Protein AF-X1CWQ8-F1 (afdb_monomer)

Organism: NCBI:txid412755

InterPro domains:
  IPR011050 Pectin lyase fold/virulence factor [SSF51126] (2-75)

Solvent-accessible surface area (backbone atoms only — not comparable to full-atom values): 6827 Å² total; per-residue (Å²): 110,52,81,42,64,69,29,72,62,52,44,77,43,62,47,71,52,48,65,46,77,53,50,46,28,29,41,33,71,31,74,36,53,57,46,69,76,38,91,29,55,74,57,44,46,36,42,28,17,47,69,84,62,82,69,54,54,91,87,70,82,53,43,25,76,47,61,41,71,73,48,92,90,44,48,22,66,37,23,28,73,53,76,66,84,74,86,74,78,64,71,80,55,53,57,59,52,51,52,53,53,51,53,52,51,52,53,50,53,54,54,53,58,52,65,76,76,108

Mean predicted aligned error: 6.49 Å

Structure (mmCIF, N/CA/C/O backbone):
data_AF-X1CWQ8-F1
#
_entry.id   AF-X1CWQ8-F1
#
loop_
_atom_site.group_PDB
_atom_site.id
_atom_site.type_symbol
_atom_site.label_atom_id
_atom_site.label_alt_id
_atom_site.label_comp_id
_atom_site.label_asym_id
_atom_site.label_entity_id
_atom_site.label_seq_id
_atom_site.pdbx_PDB_ins_code
_atom_site.Cartn_x
_atom_site.Cartn_y
_atom_site.Cartn_z
_atom_site.occupancy
_atom_site.B_iso_or_equiv
_atom_site.auth_seq_id
_atom_site.auth_comp_id
_atom_site.auth_asym_id
_atom_site.auth_atom_id
_atom_site.pdbx_PDB_model_num
ATOM 1 N N . ARG A 1 1 ? -1.536 0.082 8.159 1.00 88.50 1 ARG A N 1
ATOM 2 C CA . ARG A 1 1 ? -2.372 -0.494 7.088 1.00 88.50 1 ARG A CA 1
ATOM 3 C C . ARG A 1 1 ? -3.464 0.498 6.771 1.00 88.50 1 ARG A C 1
ATOM 5 O O . ARG A 1 1 ? -4.252 0.804 7.659 1.00 88.50 1 ARG A O 1
ATOM 12 N N . ASN A 1 2 ? -3.474 1.025 5.558 1.00 94.25 2 ASN A N 1
ATOM 13 C CA . ASN A 1 2 ? -4.434 2.028 5.111 1.00 94.25 2 ASN A CA 1
ATOM 14 C C . ASN A 1 2 ? -5.024 1.612 3.763 1.00 94.25 2 ASN A C 1
ATOM 16 O O . ASN A 1 2 ? -4.368 0.904 3.000 1.00 94.25 2 ASN A O 1
ATOM 20 N N . THR A 1 3 ? -6.238 2.073 3.462 1.00 96.62 3 THR A N 1
ATOM 21 C CA . THR A 1 3 ? -6.806 2.005 2.110 1.00 96.62 3 THR A CA 1
ATOM 22 C C . THR A 1 3 ? -6.747 3.393 1.497 1.00 96.62 3 THR A C 1
ATOM 24 O O . THR A 1 3 ? -7.356 4.324 2.017 1.00 96.62 3 THR A O 1
ATOM 27 N N . ILE A 1 4 ? -5.994 3.521 0.409 1.00 97.44 4 ILE A N 1
ATOM 28 C CA . ILE A 1 4 ? -5.683 4.779 -0.264 1.00 97.44 4 ILE A CA 1
ATOM 29 C C . ILE A 1 4 ? -6.282 4.687 -1.664 1.00 97.44 4 ILE A C 1
ATOM 31 O O . ILE A 1 4 ? -5.770 3.961 -2.520 1.00 97.44 4 ILE A O 1
ATOM 35 N N . ILE A 1 5 ? -7.416 5.366 -1.858 1.00 97.88 5 ILE A N 1
ATOM 36 C CA . ILE A 1 5 ? -8.277 5.179 -3.027 1.00 97.88 5 ILE A CA 1
ATOM 37 C C . ILE A 1 5 ? -8.635 6.490 -3.733 1.00 97.88 5 ILE A C 1
ATOM 39 O O . ILE A 1 5 ? -8.999 7.460 -3.071 1.00 97.88 5 ILE A O 1
ATOM 43 N N . ASN A 1 6 ? -8.602 6.484 -5.071 1.00 98.06 6 ASN A N 1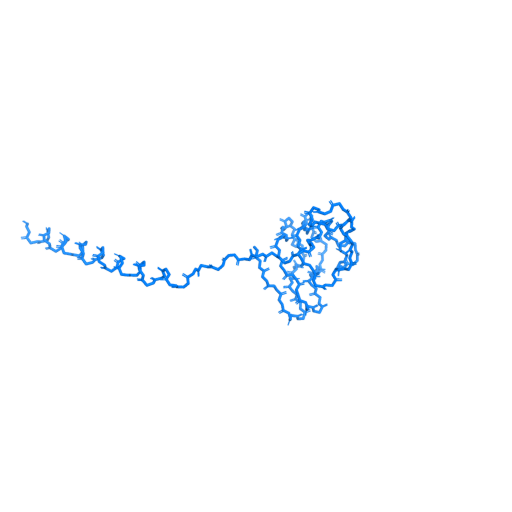
ATOM 44 C CA . ASN A 1 6 ? -9.063 7.573 -5.947 1.00 98.06 6 ASN A CA 1
ATOM 45 C C . ASN A 1 6 ? -8.370 8.932 -5.720 1.00 98.06 6 ASN A C 1
ATOM 47 O O . ASN A 1 6 ? -9.012 9.980 -5.814 1.00 98.06 6 ASN A O 1
ATOM 51 N N . ASN A 1 7 ? -7.066 8.933 -5.438 1.00 97.50 7 ASN A N 1
ATOM 52 C CA . ASN A 1 7 ? -6.289 10.165 -5.281 1.00 97.50 7 ASN A CA 1
ATOM 53 C C . ASN A 1 7 ? -5.481 10.489 -6.540 1.00 97.50 7 ASN A C 1
ATOM 55 O O . ASN A 1 7 ? -5.086 9.598 -7.290 1.00 97.50 7 ASN A O 1
ATOM 59 N N . GLN A 1 8 ? -5.162 11.769 -6.748 1.00 96.19 8 GLN A N 1
ATOM 60 C CA . GLN A 1 8 ? -4.158 12.155 -7.746 1.00 96.19 8 GLN A CA 1
ATOM 61 C C . GLN A 1 8 ? -2.766 11.614 -7.362 1.00 96.19 8 GLN A C 1
ATOM 63 O O . GLN A 1 8 ? -2.029 11.117 -8.216 1.00 96.19 8 GLN A O 1
ATOM 68 N N . PHE A 1 9 ? -2.447 11.661 -6.068 1.00 94.88 9 PHE A N 1
ATOM 69 C CA . PHE A 1 9 ? -1.225 11.136 -5.468 1.00 94.88 9 PHE A CA 1
ATOM 70 C C . PHE A 1 9 ? -1.609 10.332 -4.219 1.00 94.88 9 PHE A C 1
ATOM 72 O O . PHE A 1 9 ? -2.297 10.862 -3.348 1.00 94.88 9 PHE A O 1
ATOM 79 N N . GLY A 1 10 ? -1.245 9.048 -4.155 1.00 96.06 10 GLY A N 1
ATOM 80 C CA . GLY A 1 10 ? -1.592 8.177 -3.027 1.00 96.06 10 GLY A CA 1
ATOM 81 C C . GLY A 1 10 ? -0.730 8.445 -1.792 1.00 96.06 10 GLY A C 1
ATOM 82 O O . GLY A 1 10 ? -1.247 8.815 -0.739 1.00 96.06 10 GLY A O 1
ATOM 83 N N . ILE A 1 11 ? 0.586 8.272 -1.924 1.00 95.19 11 ILE A N 1
ATOM 84 C CA . ILE A 1 11 ? 1.583 8.635 -0.907 1.00 95.19 11 ILE A CA 1
ATOM 85 C C . ILE A 1 11 ? 2.652 9.506 -1.557 1.00 95.19 11 ILE A C 1
ATOM 87 O O . ILE A 1 11 ? 3.130 9.205 -2.647 1.00 95.19 11 ILE A O 1
ATOM 91 N N . GLU A 1 12 ? 3.070 10.559 -0.864 1.00 93.44 12 GLU A N 1
ATOM 92 C CA . GLU A 1 12 ? 4.175 11.405 -1.299 1.00 93.44 12 GLU A CA 1
ATOM 93 C C . GLU A 1 12 ? 5.309 11.376 -0.276 1.00 93.44 12 GLU A C 1
ATOM 95 O O . GLU A 1 12 ? 5.124 11.740 0.887 1.00 93.44 12 GLU A O 1
ATOM 100 N N . LEU A 1 13 ? 6.501 10.984 -0.724 1.00 92.38 13 LEU A N 1
ATOM 101 C CA . LEU A 1 13 ? 7.746 11.159 0.014 1.00 92.38 13 LEU A CA 1
ATOM 102 C C . LEU A 1 13 ? 8.436 12.429 -0.484 1.00 92.38 13 LEU A C 1
ATOM 104 O O . LEU A 1 13 ? 8.870 12.528 -1.634 1.00 92.38 13 LEU A O 1
ATOM 108 N N . TRP A 1 14 ? 8.501 13.426 0.394 1.00 90.25 14 TRP A N 1
ATOM 109 C CA . TRP A 1 14 ? 9.019 14.752 0.077 1.00 90.25 14 TRP A CA 1
ATOM 110 C C . TRP A 1 14 ? 10.528 14.840 0.315 1.00 90.25 14 TRP A C 1
ATOM 112 O O . TRP A 1 14 ? 11.022 14.432 1.368 1.00 90.25 14 TRP A O 1
ATOM 122 N N . PHE A 1 15 ? 11.250 15.450 -0.628 1.00 87.19 15 PHE A N 1
ATOM 123 C CA . PHE A 1 15 ? 12.686 15.735 -0.522 1.00 87.19 15 PHE A CA 1
ATOM 124 C C . PHE A 1 15 ? 13.521 14.502 -0.112 1.00 87.19 15 PHE A C 1
ATOM 126 O O . PHE A 1 15 ? 13.345 13.422 -0.657 1.00 87.19 15 PHE A O 1
ATOM 133 N N . THR A 1 16 ? 14.422 14.649 0.860 1.00 86.81 16 THR A N 1
ATOM 134 C CA . THR A 1 16 ? 15.343 13.614 1.353 1.00 86.81 16 THR A CA 1
ATOM 135 C C . THR A 1 16 ? 14.702 12.689 2.399 1.00 86.81 16 THR A C 1
ATOM 137 O O . THR A 1 16 ? 15.383 12.213 3.312 1.00 86.81 16 THR A O 1
ATOM 140 N N . SER A 1 17 ? 13.383 12.468 2.331 1.00 90.31 17 SER A N 1
ATOM 141 C CA . SER A 1 17 ? 12.669 11.575 3.254 1.00 90.31 17 SER A CA 1
ATOM 142 C C . SER A 1 17 ? 13.231 10.164 3.140 1.00 90.31 17 SER A C 1
ATOM 144 O O . SER A 1 17 ? 13.068 9.515 2.114 1.00 90.31 17 SER A O 1
ATOM 146 N N . SER A 1 18 ? 13.898 9.702 4.192 1.00 92.56 18 SER A N 1
ATOM 147 C CA . SER A 1 18 ? 14.697 8.473 4.190 1.00 92.56 18 SER A CA 1
ATOM 148 C C . SER A 1 18 ? 14.225 7.521 5.285 1.00 92.56 18 SER A C 1
ATOM 150 O O . SER A 1 18 ? 13.649 7.963 6.280 1.00 92.56 18 SER A O 1
ATOM 152 N N . ASN A 1 19 ? 14.513 6.228 5.134 1.00 93.62 19 ASN A N 1
ATOM 153 C CA . ASN A 1 19 ? 14.194 5.180 6.114 1.00 93.62 19 ASN A CA 1
ATOM 154 C C . ASN A 1 19 ? 12.696 5.055 6.460 1.00 93.62 19 ASN A C 1
ATOM 156 O O . ASN A 1 19 ? 12.338 4.693 7.583 1.00 93.62 19 ASN A O 1
ATOM 160 N N . ASN A 1 20 ? 11.809 5.355 5.509 1.00 92.88 20 ASN A N 1
ATOM 161 C CA . ASN A 1 20 ? 10.376 5.119 5.661 1.00 92.88 20 ASN A CA 1
ATOM 162 C C . ASN A 1 20 ? 10.024 3.681 5.274 1.00 92.88 20 ASN A C 1
ATOM 164 O O . ASN A 1 20 ? 10.654 3.090 4.400 1.00 92.88 20 ASN A O 1
ATOM 168 N N . ILE A 1 21 ? 8.975 3.138 5.889 1.00 94.94 21 ILE A N 1
ATOM 169 C CA . ILE A 1 21 ? 8.428 1.825 5.543 1.00 94.94 21 ILE A CA 1
ATOM 170 C C . ILE A 1 21 ? 6.984 2.023 5.093 1.00 94.94 21 ILE A C 1
ATOM 172 O O . ILE A 1 21 ? 6.125 2.411 5.887 1.00 94.94 21 ILE A O 1
ATOM 176 N N . ILE A 1 22 ? 6.723 1.750 3.818 1.00 95.31 22 ILE A N 1
ATOM 177 C CA . ILE A 1 22 ? 5.391 1.764 3.221 1.00 95.31 22 ILE A CA 1
ATOM 178 C C . ILE A 1 22 ? 5.014 0.315 2.933 1.00 95.31 22 ILE A C 1
ATOM 180 O O . ILE A 1 22 ? 5.407 -0.255 1.915 1.00 95.31 22 ILE A O 1
ATOM 184 N N . SER A 1 23 ? 4.266 -0.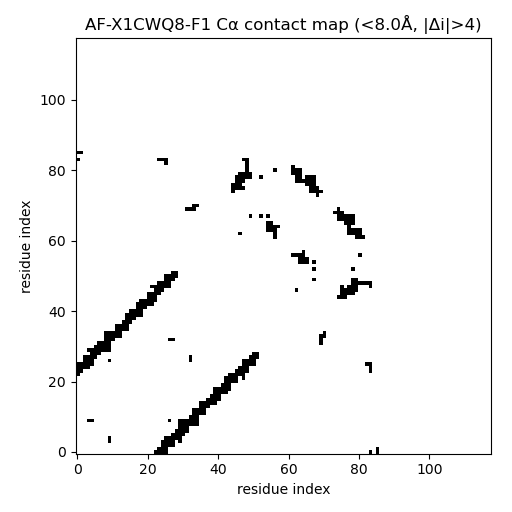289 3.852 1.00 96.56 23 SER A N 1
ATOM 185 C CA . SER A 1 23 ? 3.861 -1.686 3.735 1.00 96.56 23 SER A CA 1
ATOM 186 C C . SER A 1 23 ? 2.434 -1.953 4.184 1.00 96.56 23 SER A C 1
ATOM 188 O O . SER A 1 23 ? 1.868 -1.234 5.016 1.00 96.56 23 SER A O 1
ATOM 190 N N . GLU A 1 24 ? 1.853 -3.017 3.626 1.00 96.75 24 GLU A N 1
ATOM 191 C CA . GLU A 1 24 ? 0.536 -3.541 3.994 1.00 96.75 24 GLU A CA 1
ATOM 192 C C . GLU A 1 24 ? -0.593 -2.507 3.826 1.00 96.75 24 GLU A C 1
ATOM 194 O O . GLU A 1 24 ? -1.502 -2.392 4.657 1.00 96.75 24 GLU A O 1
ATOM 199 N N . ASN A 1 25 ? -0.532 -1.726 2.745 1.00 97.31 25 ASN A N 1
ATOM 200 C CA . ASN A 1 25 ? -1.580 -0.789 2.339 1.00 97.31 25 ASN A CA 1
ATOM 201 C C . ASN A 1 25 ? -2.317 -1.280 1.088 1.00 97.31 25 ASN A C 1
ATOM 203 O O . ASN A 1 25 ? -1.804 -2.102 0.334 1.00 97.31 25 ASN A O 1
ATOM 207 N N . ASN A 1 26 ? -3.518 -0.748 0.863 1.00 98.00 26 ASN A N 1
ATOM 208 C CA . ASN A 1 26 ? -4.292 -0.957 -0.358 1.00 98.00 26 ASN A CA 1
ATOM 209 C C . ASN A 1 26 ? -4.220 0.294 -1.238 1.00 98.00 26 ASN A C 1
ATOM 211 O O . ASN A 1 26 ? -4.837 1.305 -0.902 1.00 98.00 26 ASN A O 1
ATOM 215 N N . MET A 1 27 ? -3.518 0.210 -2.366 1.00 97.81 27 MET A N 1
ATOM 216 C CA . MET A 1 27 ? -3.355 1.279 -3.354 1.00 97.81 27 MET A CA 1
ATOM 217 C C . MET A 1 27 ? -4.346 1.070 -4.504 1.00 97.81 27 MET A C 1
ATOM 219 O O . MET A 1 27 ? -4.140 0.235 -5.390 1.00 97.81 27 MET A O 1
ATOM 223 N N . ILE A 1 28 ? -5.480 1.774 -4.460 1.00 98.19 28 ILE A N 1
ATOM 224 C CA . ILE A 1 28 ? -6.621 1.511 -5.347 1.00 98.19 28 ILE A CA 1
ATOM 225 C C . ILE A 1 28 ? -6.929 2.729 -6.221 1.00 98.19 28 ILE A C 1
ATOM 227 O O . ILE A 1 28 ? -7.331 3.770 -5.721 1.00 98.19 28 ILE A O 1
ATOM 231 N N . ASN A 1 29 ? -6.812 2.599 -7.541 1.00 97.31 29 ASN A N 1
ATOM 232 C CA . ASN A 1 29 ? -7.227 3.619 -8.509 1.00 97.31 29 ASN A CA 1
ATOM 233 C C . ASN A 1 29 ? -6.657 5.029 -8.240 1.00 97.31 29 ASN A C 1
ATOM 235 O O . ASN A 1 29 ? -7.320 6.028 -8.518 1.00 97.31 29 ASN A O 1
ATOM 239 N N . ASN A 1 30 ? -5.444 5.139 -7.691 1.00 96.94 30 ASN A N 1
ATOM 240 C CA . ASN A 1 30 ? -4.758 6.430 -7.622 1.00 96.94 30 ASN A CA 1
ATOM 241 C C . ASN A 1 30 ? -4.126 6.736 -8.984 1.00 96.94 30 ASN A C 1
ATOM 243 O O . ASN A 1 30 ? -3.728 5.817 -9.700 1.00 96.94 30 ASN A O 1
ATOM 247 N N . PHE A 1 31 ? -4.003 8.008 -9.361 1.00 95.50 31 PHE A N 1
ATOM 248 C CA . PHE A 1 31 ? -3.333 8.374 -10.610 1.00 95.50 31 PHE A CA 1
ATO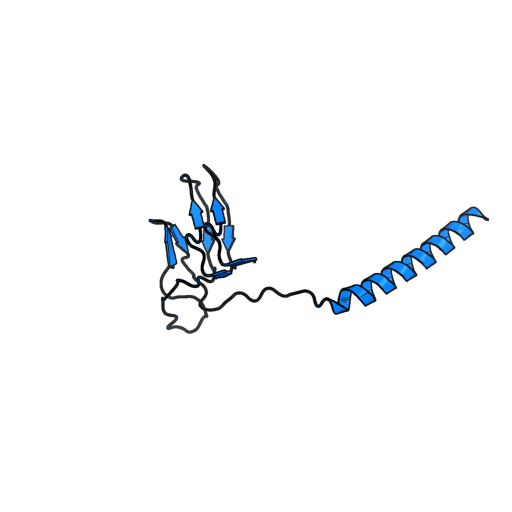M 249 C C . PHE A 1 31 ? -1.836 8.037 -10.522 1.00 95.50 31 PHE A C 1
ATOM 251 O O . PHE A 1 31 ? -1.363 7.196 -11.286 1.00 95.50 31 PHE A O 1
ATOM 258 N N . ASN A 1 32 ? -1.145 8.544 -9.497 1.00 94.50 32 ASN A N 1
ATOM 259 C CA . ASN A 1 32 ? 0.151 8.023 -9.055 1.00 94.50 32 ASN A CA 1
ATOM 260 C C . ASN A 1 32 ? -0.007 7.373 -7.681 1.00 94.50 32 ASN A C 1
ATOM 262 O O . ASN A 1 32 ? -0.512 8.008 -6.754 1.00 94.50 32 ASN A O 1
ATOM 266 N N . ASP A 1 33 ? 0.416 6.119 -7.538 1.00 95.50 33 ASP A N 1
ATOM 267 C CA . ASP A 1 33 ? 0.263 5.409 -6.268 1.00 95.50 33 ASP A CA 1
ATOM 268 C C . ASP A 1 33 ? 1.244 5.936 -5.216 1.00 95.50 33 ASP A C 1
ATOM 270 O O . ASP A 1 33 ? 0.820 6.326 -4.129 1.00 95.50 33 ASP A O 1
ATOM 274 N N . ILE A 1 34 ? 2.529 6.048 -5.558 1.00 93.88 34 ILE A N 1
ATOM 275 C CA . ILE A 1 34 ? 3.545 6.680 -4.711 1.00 93.88 34 ILE A CA 1
ATOM 276 C C . ILE A 1 34 ? 4.390 7.626 -5.564 1.00 93.88 34 ILE A C 1
ATOM 278 O O . ILE A 1 34 ? 4.815 7.258 -6.657 1.00 93.88 34 ILE A O 1
ATOM 282 N N . ILE A 1 35 ? 4.652 8.829 -5.054 1.00 91.25 35 ILE A N 1
ATOM 283 C CA . ILE A 1 35 ? 5.632 9.765 -5.612 1.00 91.25 35 ILE A CA 1
ATOM 284 C C . ILE A 1 35 ? 6.785 9.947 -4.637 1.00 91.25 35 ILE A C 1
ATOM 286 O O . ILE A 1 35 ? 6.584 10.102 -3.432 1.00 91.25 35 ILE A O 1
ATOM 290 N N . ILE A 1 36 ? 7.995 9.973 -5.188 1.00 88.12 36 ILE A N 1
ATOM 291 C CA . ILE A 1 36 ? 9.233 10.254 -4.471 1.00 88.12 36 ILE A CA 1
ATOM 292 C C . ILE A 1 36 ? 9.876 11.454 -5.165 1.00 88.12 36 ILE A C 1
ATOM 294 O O . ILE A 1 36 ? 10.295 11.361 -6.314 1.00 88.12 36 ILE A O 1
ATOM 298 N N . TRP A 1 37 ? 9.872 12.608 -4.496 1.00 85.19 37 TRP A N 1
ATOM 299 C CA . TRP A 1 37 ? 10.251 13.883 -5.117 1.00 85.19 37 TRP A CA 1
ATOM 300 C C . TRP A 1 37 ? 11.770 14.065 -5.285 1.00 85.19 37 TRP A C 1
ATOM 302 O O . TRP A 1 37 ? 12.197 14.777 -6.188 1.00 85.19 37 TRP A O 1
ATOM 312 N N . LEU A 1 38 ? 12.577 13.455 -4.413 1.00 82.12 38 LEU A N 1
ATOM 313 C CA . LEU A 1 38 ? 14.044 13.403 -4.458 1.00 82.12 38 LEU A CA 1
ATOM 314 C C . LEU A 1 38 ? 14.502 12.079 -3.839 1.00 82.12 38 LEU A C 1
ATOM 316 O O . LEU A 1 38 ? 13.769 11.474 -3.058 1.00 82.12 38 LEU A O 1
ATOM 320 N N . GLU A 1 39 ? 15.719 11.647 -4.169 1.00 72.56 39 GLU A N 1
ATOM 321 C CA . GLU A 1 39 ? 16.288 10.384 -3.693 1.00 72.56 39 GLU A CA 1
ATOM 322 C C . GLU A 1 39 ? 16.560 10.427 -2.179 1.00 72.56 39 GLU A C 1
ATOM 324 O O . GLU A 1 39 ? 17.649 10.753 -1.711 1.00 72.56 39 GLU A O 1
ATOM 329 N N . GLY A 1 40 ? 15.533 10.118 -1.390 1.00 78.88 40 GLY A N 1
ATOM 330 C CA . GLY A 1 40 ? 15.696 9.663 -0.019 1.00 78.88 40 GLY A CA 1
ATOM 331 C C . GLY A 1 40 ? 16.148 8.204 -0.000 1.00 78.88 40 GLY A C 1
ATOM 332 O O . GLY A 1 40 ? 15.628 7.369 -0.745 1.00 78.88 40 GLY A O 1
ATOM 333 N N . GLU A 1 41 ? 17.113 7.889 0.856 1.00 84.88 41 GLU A N 1
ATOM 334 C CA . GLU A 1 41 ? 17.724 6.563 0.922 1.00 84.88 41 GLU A CA 1
ATOM 335 C C . GLU A 1 41 ? 16.993 5.644 1.912 1.00 84.88 41 GLU A C 1
ATOM 337 O O . GLU A 1 41 ? 16.333 6.085 2.856 1.00 84.88 41 GLU A O 1
ATOM 342 N N . GLY A 1 42 ? 17.108 4.332 1.705 1.00 88.62 42 GLY A N 1
ATOM 343 C CA . GLY A 1 42 ? 16.626 3.334 2.667 1.00 88.62 42 GLY A CA 1
ATOM 344 C C . GLY A 1 42 ? 15.103 3.258 2.828 1.00 88.62 42 GLY A C 1
ATOM 345 O O . GLY A 1 42 ? 14.630 2.665 3.794 1.00 88.62 42 GLY A O 1
ATOM 346 N N . ASN A 1 43 ? 14.321 3.848 1.921 1.00 90.75 43 ASN A N 1
ATOM 347 C CA . ASN A 1 43 ? 12.870 3.670 1.922 1.00 90.75 43 ASN A CA 1
ATOM 348 C C . ASN A 1 43 ? 12.511 2.254 1.455 1.00 90.75 43 ASN A C 1
ATOM 350 O O . ASN A 1 43 ? 12.995 1.790 0.424 1.00 90.75 43 ASN A O 1
ATOM 354 N N . ILE A 1 44 ? 11.641 1.584 2.205 1.00 93.00 44 ILE A N 1
ATOM 355 C CA . ILE A 1 44 ? 11.189 0.221 1.930 1.00 93.00 44 ILE A CA 1
ATOM 356 C C . ILE A 1 44 ? 9.729 0.277 1.494 1.00 93.00 44 ILE A C 1
ATOM 358 O O . ILE A 1 44 ? 8.870 0.749 2.242 1.00 93.00 44 ILE A O 1
ATOM 362 N N . ILE A 1 45 ? 9.458 -0.229 0.293 1.00 94.81 45 ILE A N 1
ATOM 363 C CA . ILE A 1 45 ? 8.113 -0.444 -0.229 1.00 94.81 45 ILE A CA 1
ATOM 364 C C . ILE A 1 45 ? 7.946 -1.949 -0.393 1.00 94.81 45 ILE A C 1
ATOM 366 O O . ILE A 1 45 ? 8.694 -2.574 -1.141 1.00 94.81 45 ILE A O 1
ATOM 370 N N . ASP A 1 46 ? 7.025 -2.525 0.373 1.00 96.31 46 ASP A N 1
ATOM 371 C CA . ASP A 1 46 ? 6.930 -3.976 0.519 1.00 96.31 46 ASP A CA 1
ATOM 372 C C . ASP A 1 46 ? 5.517 -4.410 0.916 1.00 96.31 46 ASP A C 1
ATOM 374 O O . ASP A 1 46 ? 4.892 -3.772 1.767 1.00 96.31 46 ASP A O 1
ATOM 378 N N . ARG A 1 47 ? 5.016 -5.518 0.366 1.00 97.44 47 ARG A N 1
ATOM 379 C CA . ARG A 1 47 ? 3.728 -6.120 0.754 1.00 97.44 47 ARG A CA 1
ATOM 380 C C . ARG A 1 47 ? 2.551 -5.153 0.707 1.00 97.44 47 ARG A C 1
ATOM 382 O O . ARG A 1 47 ? 1.726 -5.148 1.620 1.00 97.44 47 ARG A O 1
ATOM 389 N N . ASN A 1 48 ? 2.435 -4.328 -0.325 1.00 98.06 48 ASN A N 1
ATOM 390 C CA . ASN A 1 48 ? 1.217 -3.556 -0.571 1.00 98.06 48 ASN A CA 1
ATOM 391 C C . ASN A 1 48 ? 0.351 -4.250 -1.627 1.00 98.06 48 ASN A C 1
ATOM 393 O O . ASN A 1 48 ? 0.849 -4.946 -2.508 1.00 98.06 48 ASN A O 1
ATOM 397 N N . TYR A 1 49 ? -0.962 -4.059 -1.538 1.00 98.38 49 TYR A N 1
ATOM 398 C CA . TYR A 1 49 ? -1.883 -4.411 -2.611 1.00 98.38 49 TYR A CA 1
ATOM 399 C C . TYR A 1 49 ? -1.972 -3.250 -3.599 1.00 98.38 49 TYR A C 1
ATOM 401 O O . TYR A 1 49 ? -2.187 -2.106 -3.189 1.00 98.38 49 TYR A O 1
ATOM 409 N N . TRP A 1 50 ? -1.899 -3.550 -4.893 1.00 98.19 50 TRP A N 1
ATOM 410 C CA . TRP A 1 50 ? -1.938 -2.553 -5.959 1.00 98.19 50 TRP A CA 1
ATOM 411 C C . TRP A 1 50 ? -3.032 -2.911 -6.957 1.00 98.19 50 TRP A C 1
ATOM 413 O O . TRP A 1 50 ? -2.976 -3.941 -7.616 1.00 98.19 50 TRP A O 1
ATOM 423 N N . SER A 1 51 ? -4.017 -2.031 -7.124 1.00 97.50 51 SER A N 1
ATOM 424 C CA . SER A 1 51 ? -5.087 -2.220 -8.121 1.00 97.50 51 SER A CA 1
ATOM 425 C C . SER A 1 51 ? -4.592 -2.309 -9.569 1.00 97.50 51 SER A C 1
ATOM 427 O O . SER A 1 51 ? -5.297 -2.851 -10.413 1.00 97.50 51 SER A O 1
ATOM 429 N N . LYS A 1 52 ? -3.401 -1.765 -9.849 1.00 96.56 52 LYS A N 1
ATOM 430 C CA . LYS A 1 52 ? -2.751 -1.788 -11.165 1.00 96.56 52 LYS A CA 1
ATOM 431 C C . LYS A 1 52 ? -1.780 -2.956 -11.342 1.00 96.56 52 LYS A C 1
ATOM 433 O O . LYS A 1 52 ? -1.209 -3.082 -12.417 1.00 96.56 52 LYS A O 1
ATOM 438 N N . TYR A 1 53 ? -1.532 -3.753 -10.302 1.00 97.81 53 TYR A N 1
ATOM 439 C CA . TYR A 1 53 ? -0.656 -4.912 -10.421 1.00 97.81 53 TYR A CA 1
ATO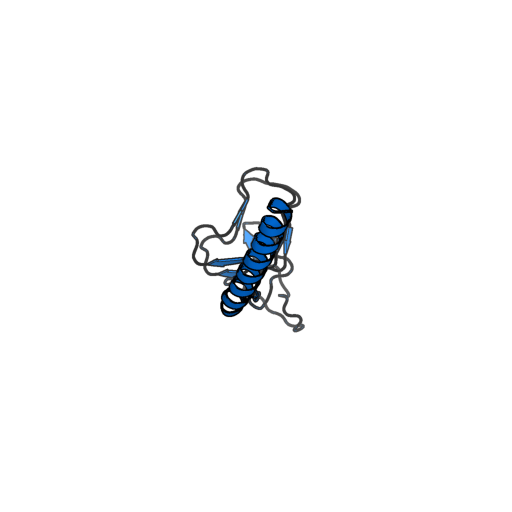M 440 C C . TYR A 1 53 ? -1.387 -6.046 -11.138 1.00 97.81 53 TYR A C 1
ATOM 442 O O . TYR A 1 53 ? -2.471 -6.455 -10.727 1.00 97.81 53 TYR A O 1
ATOM 450 N N . ASP A 1 54 ? -0.780 -6.532 -12.215 1.00 97.06 54 ASP A N 1
ATOM 451 C CA . ASP A 1 54 ? -1.308 -7.554 -13.119 1.00 97.06 54 ASP A CA 1
ATOM 452 C C . ASP A 1 54 ? -0.425 -8.814 -13.171 1.00 97.06 54 ASP A C 1
ATOM 454 O O . ASP A 1 54 ? -0.591 -9.660 -14.051 1.00 97.06 54 ASP A O 1
ATOM 458 N N . GLY A 1 55 ? 0.503 -8.952 -12.218 1.00 97.38 55 GLY A N 1
ATOM 459 C CA . GLY A 1 55 ? 1.366 -10.122 -12.103 1.00 97.38 55 GLY A CA 1
ATOM 460 C C . GLY A 1 55 ? 0.629 -11.383 -11.645 1.00 97.38 55 GLY A C 1
ATOM 461 O O . GLY A 1 55 ? -0.552 -11.371 -11.286 1.00 97.38 55 GLY A O 1
ATOM 462 N N . THR A 1 56 ? 1.348 -12.503 -11.674 1.00 98.19 56 THR A N 1
ATOM 463 C CA . THR A 1 56 ? 0.834 -13.825 -11.297 1.00 98.19 56 THR A CA 1
ATOM 464 C C . THR A 1 56 ? 1.347 -14.257 -9.933 1.00 98.19 56 THR A C 1
ATOM 466 O O . THR A 1 56 ? 2.416 -13.835 -9.511 1.00 98.19 56 THR A O 1
ATOM 469 N N . ASP A 1 57 ? 0.612 -15.161 -9.299 1.00 98.25 57 ASP A N 1
ATOM 470 C CA . ASP A 1 57 ? 1.036 -15.903 -8.113 1.00 98.25 57 ASP A CA 1
ATOM 47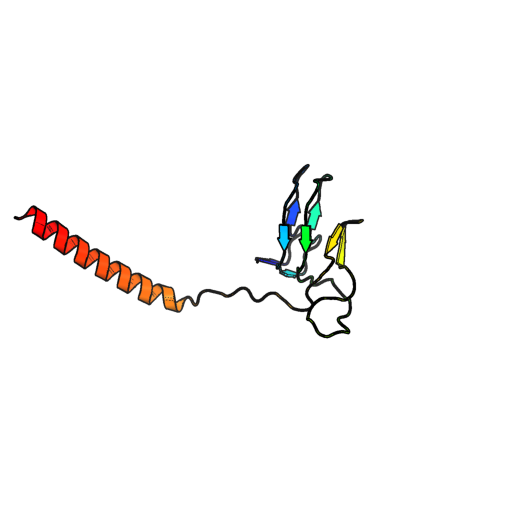1 C C . ASP A 1 57 ? 0.891 -17.395 -8.435 1.00 98.25 57 ASP A C 1
ATOM 473 O O . ASP A 1 57 ? -0.196 -17.973 -8.349 1.00 98.25 57 ASP A O 1
ATOM 477 N N . ASN A 1 58 ? 1.973 -17.992 -8.937 1.00 98.31 58 ASN A N 1
ATOM 478 C CA . ASN A 1 58 ? 1.983 -19.387 -9.374 1.00 98.31 58 ASN A CA 1
ATOM 479 C C . ASN A 1 58 ? 2.125 -20.366 -8.204 1.00 98.31 58 ASN A C 1
ATOM 481 O O . ASN A 1 58 ? 1.771 -21.539 -8.346 1.00 98.31 58 ASN A O 1
ATOM 485 N N . ASN A 1 59 ? 2.673 -19.917 -7.072 1.00 97.81 59 ASN A N 1
ATOM 486 C CA . ASN A 1 59 ? 2.917 -20.765 -5.909 1.00 97.81 59 ASN A CA 1
ATOM 487 C C . ASN A 1 59 ? 1.732 -20.761 -4.911 1.00 97.81 59 ASN A C 1
ATOM 489 O O . ASN A 1 59 ? 1.626 -21.672 -4.087 1.00 97.81 59 ASN A O 1
ATOM 493 N N . GLY A 1 60 ? 0.810 -19.802 -5.039 1.00 97.56 60 GLY A N 1
ATOM 494 C CA . GLY A 1 60 ? -0.405 -19.659 -4.246 1.00 97.56 60 GLY A CA 1
ATOM 495 C C . GLY A 1 60 ? -0.189 -19.102 -2.838 1.00 97.56 60 GLY A C 1
ATOM 496 O O . GLY A 1 60 ? -1.038 -19.340 -1.972 1.00 97.56 60 GLY A O 1
ATOM 497 N N . ASP A 1 61 ? 0.923 -18.415 -2.569 1.00 97.88 61 ASP A N 1
ATOM 498 C CA . ASP A 1 61 ? 1.241 -17.862 -1.246 1.00 97.88 61 ASP A CA 1
ATOM 499 C C . ASP A 1 61 ? 0.571 -16.498 -0.968 1.00 97.88 61 ASP A C 1
ATOM 501 O O . ASP A 1 61 ? 0.570 -16.020 0.172 1.00 97.88 61 ASP A O 1
ATOM 505 N N . GLY A 1 62 ? -0.092 -15.916 -1.973 1.00 97.62 62 GLY A N 1
ATOM 506 C CA . GLY A 1 62 ? -0.772 -14.627 -1.892 1.00 97.62 62 GLY A CA 1
ATOM 507 C C . GLY A 1 62 ? 0.132 -13.421 -2.159 1.00 97.62 62 GLY A C 1
ATOM 508 O O . GLY A 1 62 ? -0.338 -12.286 -2.001 1.00 97.62 62 GLY A O 1
ATOM 509 N N . ILE A 1 63 ? 1.381 -13.648 -2.565 1.00 98.38 63 ILE A N 1
ATOM 510 C CA . ILE A 1 63 ? 2.368 -12.658 -2.992 1.00 98.38 63 ILE A CA 1
ATOM 511 C C . ILE A 1 63 ? 2.617 -12.850 -4.491 1.00 98.38 63 ILE A C 1
ATOM 513 O O . ILE A 1 63 ? 2.690 -13.961 -4.998 1.00 98.38 63 ILE A O 1
ATOM 517 N N . GLY A 1 64 ? 2.721 -11.751 -5.227 1.00 98.38 64 GLY A N 1
ATOM 518 C CA . GLY A 1 64 ? 3.018 -11.796 -6.649 1.00 98.38 64 GLY A CA 1
ATOM 519 C C . GLY A 1 64 ? 4.460 -12.221 -6.938 1.00 98.38 64 GLY A C 1
ATOM 520 O O . GLY A 1 64 ? 5.397 -11.771 -6.276 1.00 98.38 64 GLY A O 1
ATOM 521 N N . ASP A 1 65 ? 4.641 -13.046 -7.971 1.00 98.31 65 ASP A N 1
ATOM 522 C CA . ASP A 1 65 ? 5.933 -13.611 -8.386 1.00 98.31 65 ASP A CA 1
ATOM 523 C C . ASP A 1 65 ? 6.885 -12.561 -8.989 1.00 98.31 65 ASP A C 1
ATOM 525 O O . ASP A 1 65 ? 8.095 -12.782 -9.083 1.00 98.31 65 ASP A O 1
ATOM 529 N N . THR A 1 66 ? 6.347 -11.423 -9.441 1.00 97.69 66 THR A N 1
ATOM 530 C CA . THR A 1 66 ? 7.118 -10.319 -10.031 1.00 97.69 66 THR A CA 1
ATOM 531 C C . THR A 1 66 ? 6.924 -9.023 -9.247 1.00 97.69 66 THR A C 1
ATOM 533 O O . THR A 1 66 ? 5.802 -8.754 -8.813 1.00 97.69 66 THR A O 1
ATOM 536 N N . PRO A 1 67 ? 7.951 -8.161 -9.130 1.00 97.38 67 PRO A N 1
ATOM 537 C CA . PRO A 1 67 ? 7.802 -6.861 -8.485 1.00 97.38 67 PRO A CA 1
ATOM 538 C C . PRO A 1 67 ? 6.749 -5.971 -9.158 1.00 97.38 67 PRO A C 1
ATOM 540 O O . PRO A 1 67 ? 6.570 -6.014 -10.377 1.00 97.38 67 PRO A O 1
ATOM 543 N N . HIS A 1 68 ? 6.089 -5.116 -8.375 1.00 96.69 68 HIS A N 1
ATOM 544 C CA . HIS A 1 68 ? 5.272 -4.024 -8.900 1.00 96.69 68 HIS A CA 1
ATOM 545 C C . HIS A 1 68 ? 6.108 -2.748 -8.996 1.00 96.69 68 HIS A C 1
ATOM 547 O O . HIS A 1 68 ? 6.498 -2.183 -7.974 1.00 96.69 68 HIS A O 1
ATOM 553 N N . ILE A 1 69 ? 6.362 -2.283 -10.218 1.00 94.25 69 ILE A N 1
ATOM 554 C CA . ILE A 1 69 ? 7.089 -1.038 -10.486 1.00 94.25 69 ILE A CA 1
ATOM 555 C C . ILE A 1 69 ? 6.073 0.099 -10.600 1.00 94.25 69 ILE A C 1
ATOM 557 O O . ILE A 1 69 ? 5.228 0.085 -11.495 1.00 94.25 69 ILE A O 1
ATOM 561 N N . PHE A 1 70 ? 6.164 1.088 -9.713 1.00 88.94 70 PHE A N 1
ATOM 562 C CA . PHE A 1 70 ? 5.240 2.231 -9.691 1.00 88.94 70 PHE A CA 1
ATOM 563 C C . PHE A 1 70 ? 5.901 3.553 -10.105 1.00 88.94 70 PHE A C 1
ATOM 565 O O . PHE A 1 70 ? 5.192 4.480 -10.493 1.00 88.94 70 PHE A O 1
ATOM 572 N N . PHE A 1 71 ? 7.236 3.652 -10.051 1.00 84.38 71 PHE A N 1
ATOM 573 C CA . PHE A 1 71 ? 7.983 4.820 -10.525 1.00 84.38 71 PHE A CA 1
ATOM 574 C C . PHE A 1 71 ? 9.450 4.466 -10.808 1.00 84.38 71 PHE A C 1
ATOM 576 O O . PHE A 1 71 ? 10.161 4.076 -9.892 1.00 84.38 71 PHE A O 1
ATOM 583 N N . GLU A 1 72 ? 9.922 4.627 -12.048 1.00 83.00 72 GLU A N 1
ATOM 584 C CA . GLU A 1 72 ? 11.308 4.324 -12.461 1.00 83.00 72 GLU A CA 1
ATOM 585 C C . GLU A 1 72 ? 11.843 2.982 -11.911 1.00 83.00 72 GLU A C 1
ATOM 587 O O . GLU A 1 72 ? 11.365 1.925 -12.314 1.00 83.00 72 GLU A O 1
ATOM 592 N N . ASN A 1 73 ? 12.823 3.023 -10.999 1.00 81.44 73 ASN A N 1
ATOM 593 C CA . ASN A 1 73 ? 13.442 1.854 -10.363 1.00 81.44 73 ASN A CA 1
ATOM 594 C C . ASN A 1 73 ? 12.827 1.516 -8.991 1.00 81.44 73 ASN A C 1
ATOM 596 O O . ASN A 1 73 ? 13.300 0.610 -8.303 1.00 81.44 73 ASN A O 1
ATOM 600 N N . TYR A 1 74 ? 11.804 2.254 -8.559 1.00 87.50 74 TYR A N 1
ATOM 601 C CA . TYR A 1 74 ? 11.109 2.006 -7.305 1.00 87.50 74 TYR A CA 1
ATOM 602 C C . TYR A 1 74 ? 10.037 0.945 -7.494 1.00 87.50 74 TYR A C 1
ATOM 604 O O . TYR A 1 74 ? 9.122 1.069 -8.317 1.00 87.50 74 TYR A O 1
ATOM 612 N N . GLN A 1 75 ? 10.168 -0.103 -6.690 1.00 94.25 75 GLN A N 1
ATOM 613 C CA . GLN A 1 75 ? 9.353 -1.293 -6.809 1.00 94.25 75 GLN A CA 1
ATOM 614 C C . GLN A 1 75 ? 8.986 -1.868 -5.447 1.00 94.25 75 GLN A C 1
ATOM 616 O O . GLN A 1 75 ? 9.778 -1.837 -4.503 1.00 94.25 75 GLN A O 1
ATOM 621 N N . ASP A 1 76 ? 7.783 -2.422 -5.382 1.00 96.94 76 ASP A N 1
ATOM 622 C CA . ASP A 1 76 ? 7.382 -3.363 -4.346 1.00 96.94 76 ASP A CA 1
ATOM 623 C C . ASP A 1 76 ? 7.811 -4.760 -4.793 1.00 96.94 76 ASP A C 1
ATOM 625 O O . ASP A 1 76 ? 7.344 -5.246 -5.822 1.00 96.94 76 ASP A O 1
ATOM 629 N N . HIS A 1 77 ? 8.728 -5.391 -4.062 1.00 96.06 77 HIS A N 1
ATOM 630 C CA . HIS A 1 77 ? 9.249 -6.713 -4.427 1.00 96.06 77 HIS A CA 1
ATOM 631 C C . HIS A 1 77 ? 8.275 -7.843 -4.100 1.00 96.06 77 HIS A C 1
ATOM 633 O O . HIS A 1 77 ? 8.418 -8.939 -4.638 1.00 96.06 77 HIS A O 1
ATOM 639 N N . ASN A 1 78 ? 7.309 -7.594 -3.218 1.00 97.75 78 ASN A N 1
ATOM 640 C CA . ASN A 1 78 ? 6.390 -8.604 -2.723 1.00 97.75 78 ASN A CA 1
ATOM 641 C C . ASN A 1 78 ? 4.949 -8.075 -2.761 1.00 97.75 78 ASN A C 1
ATOM 643 O O . ASN A 1 78 ? 4.296 -8.021 -1.717 1.00 97.75 78 ASN A O 1
ATOM 647 N N . PRO A 1 79 ? 4.427 -7.681 -3.939 1.00 98.25 79 PRO A N 1
ATOM 648 C CA . PRO A 1 79 ? 3.078 -7.143 -4.049 1.00 98.25 79 PRO A CA 1
ATOM 649 C C . PRO A 1 79 ? 2.049 -8.182 -3.595 1.00 98.25 79 PRO A C 1
ATOM 651 O O . PRO A 1 79 ? 2.156 -9.365 -3.902 1.00 98.25 79 PRO A O 1
ATOM 654 N N . LEU A 1 80 ? 1.031 -7.753 -2.855 1.00 98.56 80 LEU A N 1
ATOM 655 C CA . LEU A 1 80 ? -0.025 -8.642 -2.381 1.00 98.56 80 LEU A CA 1
ATOM 656 C C . LEU A 1 80 ? -1.055 -8.890 -3.484 1.00 98.56 80 LEU A C 1
A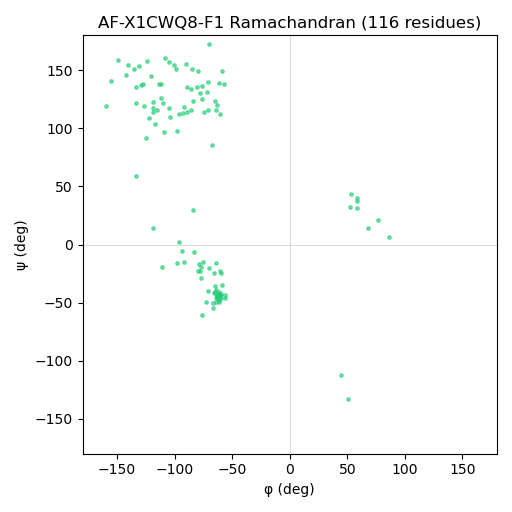TOM 658 O O . LEU A 1 80 ? -1.563 -7.949 -4.092 1.00 98.56 80 LEU A O 1
ATOM 662 N N . MET A 1 81 ? -1.456 -10.149 -3.656 1.00 98.12 81 MET A N 1
ATOM 663 C CA . MET A 1 81 ? -2.476 -10.552 -4.637 1.00 98.12 81 MET A CA 1
ATOM 664 C C . MET A 1 81 ? -3.905 -10.206 -4.210 1.00 98.12 81 MET A C 1
ATOM 666 O O . MET A 1 81 ? -4.845 -10.277 -5.003 1.00 98.12 81 MET A O 1
ATOM 670 N N . LYS A 1 82 ? -4.106 -9.882 -2.930 1.00 97.19 82 LYS A N 1
ATOM 671 C CA . LYS A 1 82 ? -5.416 -9.582 -2.347 1.00 97.19 82 LYS A CA 1
ATOM 672 C C . LYS A 1 82 ? -5.340 -8.350 -1.467 1.00 97.19 82 LYS A C 1
ATOM 674 O O . LYS A 1 82 ? -4.318 -8.079 -0.842 1.00 97.19 82 LYS A O 1
ATOM 679 N N . ILE A 1 83 ? -6.469 -7.651 -1.383 1.00 96.75 83 ILE A N 1
ATOM 680 C CA . ILE A 1 83 ? -6.620 -6.508 -0.490 1.00 96.75 83 ILE A CA 1
ATOM 681 C C . ILE A 1 83 ? -6.328 -6.906 0.961 1.00 96.75 83 ILE A C 1
ATOM 683 O O . ILE A 1 83 ? -6.772 -7.942 1.464 1.00 96.75 83 ILE A O 1
ATOM 687 N N . VAL A 1 84 ? -5.614 -6.032 1.654 1.00 95.12 84 VAL A N 1
ATOM 688 C CA . VAL A 1 84 ? -5.402 -6.084 3.092 1.00 95.12 84 VAL A CA 1
ATOM 689 C C . VAL A 1 84 ? -6.714 -5.736 3.784 1.00 95.12 84 VAL A C 1
ATOM 691 O O . VAL A 1 84 ? -7.213 -4.614 3.678 1.00 95.12 84 VAL A O 1
ATOM 694 N N . VAL A 1 85 ? -7.271 -6.691 4.526 1.00 91.81 85 VAL A N 1
ATOM 695 C CA . VAL A 1 85 ? -8.448 -6.449 5.366 1.00 91.81 85 VAL A CA 1
ATOM 696 C C . VAL A 1 85 ? -8.007 -5.655 6.592 1.00 91.81 85 VAL A C 1
ATOM 698 O O . VAL A 1 85 ? -7.237 -6.141 7.425 1.00 91.81 85 VAL A O 1
ATOM 701 N N . ILE A 1 86 ? -8.479 -4.414 6.688 1.00 83.50 86 ILE A N 1
ATOM 702 C CA . ILE A 1 86 ? -8.261 -3.560 7.854 1.00 83.50 86 ILE A CA 1
ATOM 703 C C . ILE A 1 86 ? -9.413 -3.845 8.819 1.00 83.50 86 ILE A C 1
ATOM 705 O O . ILE A 1 86 ? -10.559 -3.567 8.466 1.00 83.50 86 ILE A O 1
ATOM 709 N N . PRO A 1 87 ? -9.1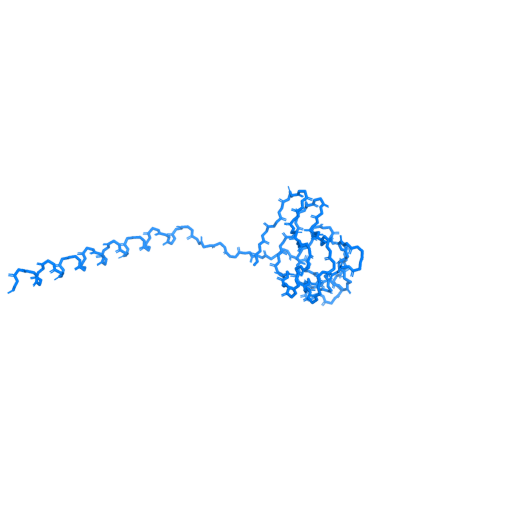51 -4.432 10.001 1.00 81.62 87 PRO A N 1
ATOM 710 C CA . PRO A 1 87 ? -10.209 -4.728 10.948 1.00 81.62 87 PRO A CA 1
ATOM 711 C C . PRO A 1 87 ? -10.838 -3.421 11.421 1.00 81.62 87 PRO A C 1
ATOM 713 O O . PRO A 1 87 ? -10.198 -2.593 12.069 1.00 81.62 87 PRO A O 1
ATOM 716 N N . GLU A 1 88 ? -12.106 -3.243 11.090 1.00 78.88 88 GLU A N 1
ATOM 717 C CA . GLU A 1 88 ? -12.927 -2.186 11.649 1.00 78.88 88 GLU A CA 1
ATOM 718 C C . GLU A 1 88 ? -13.365 -2.586 13.059 1.00 78.88 88 GLU A C 1
ATOM 720 O O . GLU A 1 88 ? -13.831 -3.704 13.300 1.00 78.88 88 GLU A O 1
ATOM 725 N N . PHE A 1 89 ? -13.186 -1.674 14.019 1.00 82.62 89 PHE A N 1
ATOM 726 C CA . PHE A 1 89 ? -13.759 -1.870 15.342 1.00 82.62 89 PHE A CA 1
ATOM 727 C C . PHE A 1 89 ? -15.278 -1.842 15.207 1.00 82.62 89 PHE A C 1
ATOM 729 O O . PHE A 1 89 ? -15.827 -0.844 14.731 1.00 82.62 89 PHE A O 1
ATOM 736 N N . PRO A 1 90 ? -15.981 -2.893 15.651 1.00 86.00 90 PRO A N 1
ATOM 737 C CA . PRO A 1 90 ? -17.419 -2.904 15.524 1.00 86.00 90 PRO A CA 1
ATOM 738 C C . PRO A 1 90 ? -18.039 -1.765 16.346 1.00 86.00 90 PRO A C 1
ATOM 740 O O . PRO A 1 90 ? -17.883 -1.711 17.568 1.00 86.00 90 PRO A O 1
ATOM 743 N N . SER A 1 91 ? -18.767 -0.852 15.692 1.00 86.06 91 SER A N 1
ATOM 744 C CA . SER A 1 91 ? -19.277 0.372 16.338 1.00 86.06 91 SER A CA 1
ATOM 745 C C . SER A 1 91 ? -20.206 0.089 17.525 1.00 86.06 91 SER A C 1
ATOM 747 O O . SER A 1 91 ? -20.302 0.892 18.450 1.00 86.06 91 SER A O 1
ATOM 749 N N . TRP A 1 92 ? -20.846 -1.083 17.547 1.00 87.75 92 TRP A N 1
ATOM 750 C CA . TRP A 1 92 ? -21.702 -1.536 18.645 1.00 87.75 92 TRP A CA 1
ATOM 751 C C . TRP A 1 92 ? -20.961 -1.752 19.973 1.00 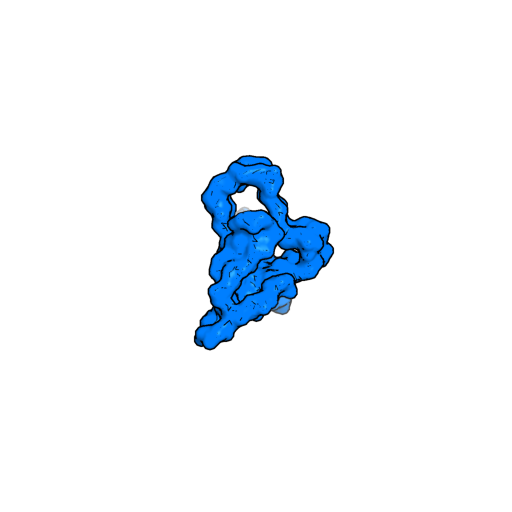87.75 92 TRP A C 1
ATOM 753 O O . TRP A 1 92 ? -21.615 -1.782 21.009 1.00 87.75 92 TRP A O 1
ATOM 763 N N . ILE A 1 93 ? -19.623 -1.831 19.983 1.00 93.00 93 ILE A N 1
ATOM 764 C CA . ILE A 1 93 ? -18.818 -1.932 21.215 1.00 93.00 93 ILE A CA 1
ATOM 765 C C . ILE A 1 93 ? -18.681 -0.568 21.920 1.00 93.00 93 ILE A C 1
ATOM 767 O O . ILE A 1 93 ? -18.495 -0.514 23.138 1.00 93.00 93 ILE A O 1
ATOM 771 N N . ILE A 1 94 ? -18.848 0.548 21.197 1.00 93.12 94 ILE A N 1
ATOM 772 C CA . ILE A 1 94 ? -18.722 1.903 21.759 1.00 93.12 94 ILE A CA 1
ATOM 773 C C . ILE A 1 94 ? -19.769 2.140 22.854 1.00 93.12 94 ILE A C 1
ATOM 775 O O . ILE A 1 94 ? -19.446 2.679 23.912 1.00 93.12 94 ILE A O 1
ATOM 779 N N . LEU A 1 95 ? -21.015 1.711 22.631 1.00 94.31 95 LEU A N 1
ATOM 780 C CA . LEU A 1 95 ? -22.112 1.963 23.565 1.00 94.31 95 LEU A CA 1
ATOM 781 C C . LEU A 1 95 ? -21.923 1.221 24.911 1.00 94.31 95 LEU A C 1
ATOM 783 O O . LEU A 1 95 ? -21.969 1.887 25.947 1.00 94.31 95 LEU A O 1
ATOM 787 N N . PRO A 1 96 ? -21.644 -0.099 24.956 1.00 96.56 96 PRO A N 1
ATOM 788 C CA . PRO A 1 96 ? -21.291 -0.791 26.195 1.00 96.56 96 PRO A CA 1
ATOM 789 C C . PRO A 1 96 ? -20.086 -0.176 26.915 1.00 96.56 96 PRO A C 1
ATOM 791 O O . PRO A 1 96 ? -20.143 0.014 28.130 1.00 96.56 96 PRO A O 1
ATOM 794 N N . LEU A 1 97 ? -19.019 0.187 26.188 1.00 95.88 97 LEU A N 1
ATOM 795 C CA . LEU A 1 97 ? -17.841 0.835 26.780 1.00 95.88 97 LEU A CA 1
ATOM 796 C C . LEU A 1 97 ? -18.201 2.176 27.435 1.00 95.88 97 LEU A C 1
ATOM 798 O O . LEU A 1 97 ? -17.776 2.451 28.558 1.00 95.88 97 LEU A O 1
ATOM 802 N N . PHE A 1 98 ? -19.030 2.983 26.771 1.00 96.38 98 PHE A N 1
ATOM 803 C CA . PHE A 1 98 ? -19.493 4.266 27.292 1.00 96.38 98 PHE A CA 1
ATOM 804 C C . PHE A 1 98 ? -20.360 4.113 28.552 1.00 96.38 98 PHE A C 1
ATOM 806 O O . PHE A 1 98 ? -20.197 4.865 29.518 1.00 96.38 98 PHE A O 1
ATOM 813 N N . ILE A 1 99 ? -21.247 3.112 28.582 1.00 97.75 99 ILE A N 1
ATOM 814 C CA . ILE A 1 99 ? -22.065 2.784 29.760 1.00 97.75 99 ILE A CA 1
ATOM 815 C C . ILE A 1 99 ? -21.167 2.388 30.937 1.00 97.75 99 ILE A C 1
ATOM 817 O O . ILE A 1 99 ? -21.315 2.935 32.031 1.00 97.75 99 ILE A O 1
ATOM 821 N N . VAL A 1 100 ? -20.213 1.478 30.720 1.00 98.19 100 VAL A N 1
ATOM 822 C CA . VAL A 1 100 ? -19.287 1.022 31.769 1.00 98.19 100 VAL A CA 1
ATOM 823 C C . VAL A 1 100 ? -18.470 2.194 32.317 1.00 98.19 100 VAL A C 1
ATOM 825 O O . VAL A 1 100 ? -18.405 2.374 33.533 1.00 98.19 100 VAL A O 1
ATOM 828 N N . ALA A 1 101 ? -17.915 3.041 31.446 1.00 97.69 101 ALA A N 1
ATOM 829 C CA . ALA A 1 101 ? -17.156 4.222 31.854 1.00 97.69 101 ALA A CA 1
ATOM 830 C C . ALA A 1 101 ? -18.008 5.212 32.670 1.00 97.69 101 ALA A C 1
ATOM 832 O O . ALA A 1 101 ? -17.555 5.724 33.697 1.00 97.69 101 ALA A O 1
ATOM 833 N N . SER A 1 102 ? -19.265 5.425 32.268 1.00 97.81 102 SER A N 1
ATOM 834 C CA . SER A 1 102 ? -20.206 6.296 32.981 1.00 97.81 102 SER A CA 1
ATOM 835 C C . SER A 1 102 ? -20.523 5.768 34.381 1.00 97.81 102 SER A C 1
ATOM 837 O O . SER A 1 102 ? -20.471 6.520 35.356 1.00 97.81 102 SER A O 1
ATOM 839 N N . LEU A 1 103 ? -20.798 4.467 34.512 1.00 97.81 103 LEU A N 1
ATOM 840 C CA . LEU A 1 103 ? -21.069 3.827 35.802 1.00 97.81 103 LEU A CA 1
ATOM 841 C C . LEU A 1 103 ? -19.857 3.900 36.736 1.00 97.81 103 LEU A C 1
ATOM 843 O O . LEU A 1 103 ? -20.004 4.267 37.903 1.00 97.81 103 LEU A O 1
ATOM 847 N N . VAL A 1 104 ? -18.657 3.618 36.223 1.00 97.81 104 VAL A N 1
ATOM 848 C CA . VAL A 1 104 ? -17.408 3.741 36.989 1.00 97.81 104 VAL A CA 1
ATOM 849 C C . VAL A 1 104 ? -17.199 5.183 37.457 1.00 97.81 104 VAL A C 1
ATOM 851 O O . VAL A 1 104 ? -16.909 5.404 38.634 1.00 97.81 104 VAL A O 1
ATOM 854 N N . GLY A 1 105 ? -17.419 6.169 36.582 1.00 97.25 105 GLY A N 1
ATOM 855 C CA . GLY A 1 105 ? -17.337 7.589 36.928 1.00 97.25 105 GLY A CA 1
ATOM 856 C C . GLY A 1 105 ? -18.321 7.993 38.031 1.00 97.25 105 GLY A C 1
ATOM 857 O O . GLY A 1 105 ? -17.940 8.683 38.979 1.00 97.25 105 GLY A O 1
ATOM 858 N N . ILE A 1 106 ? -19.566 7.507 37.970 1.00 97.25 106 ILE A N 1
ATOM 859 C CA . ILE A 1 106 ? -20.584 7.739 39.008 1.00 97.25 106 ILE A CA 1
ATOM 860 C C . ILE A 1 106 ? -20.146 7.135 40.350 1.00 97.25 106 ILE A C 1
ATOM 862 O O . ILE A 1 106 ? -20.219 7.806 41.383 1.00 97.25 106 ILE A O 1
ATOM 866 N N . VAL A 1 107 ? -19.664 5.888 40.357 1.00 96.94 107 VAL A N 1
ATOM 867 C CA . VAL A 1 107 ? -19.204 5.212 41.582 1.00 96.94 107 VAL A CA 1
ATOM 868 C C . VAL A 1 107 ? -17.997 5.930 42.189 1.00 96.94 107 VAL A C 1
ATOM 870 O O . VAL A 1 107 ? -17.974 6.172 43.398 1.00 96.94 107 VAL A O 1
ATOM 873 N N . ALA A 1 108 ? -17.022 6.324 41.368 1.00 95.75 108 ALA A N 1
ATOM 874 C CA . ALA A 1 108 ? -15.847 7.068 41.812 1.00 95.75 108 ALA A CA 1
ATOM 875 C C . ALA A 1 108 ? -16.233 8.428 42.416 1.00 95.75 108 ALA A C 1
ATOM 877 O O . ALA A 1 108 ? -15.820 8.738 43.536 1.00 95.75 108 ALA A O 1
ATOM 878 N N . ARG A 1 109 ? -17.100 9.193 41.736 1.00 95.00 109 ARG A N 1
ATOM 879 C CA . ARG A 1 109 ? -17.635 10.471 42.236 1.00 95.00 109 ARG A CA 1
ATOM 880 C C . ARG A 1 109 ? -18.319 10.301 43.590 1.00 95.00 109 ARG A C 1
ATOM 882 O O . ARG A 1 109 ? -18.073 11.077 44.511 1.00 95.00 109 ARG A O 1
ATOM 889 N N . ASN A 1 110 ? -19.151 9.271 43.729 1.00 93.62 110 ASN A N 1
ATOM 890 C CA . ASN A 1 110 ? -19.853 8.989 44.979 1.00 93.62 110 ASN A CA 1
ATOM 891 C C . ASN A 1 110 ? -18.891 8.621 46.118 1.00 93.62 110 ASN A C 1
ATOM 893 O O . ASN A 1 110 ? -19.139 8.994 47.263 1.00 93.62 110 ASN A O 1
ATOM 897 N N . LYS A 1 111 ? -17.796 7.910 45.822 1.00 92.31 111 LYS A N 1
ATOM 898 C CA . LYS A 1 111 ? -16.779 7.541 46.816 1.00 92.31 111 LYS A CA 1
ATOM 899 C C . LYS A 1 111 ? -15.947 8.742 47.271 1.00 92.31 111 LYS A C 1
ATOM 901 O O . LYS A 1 111 ? -15.664 8.843 48.460 1.00 92.31 111 LYS A O 1
ATOM 906 N N . ILE A 1 112 ? -15.587 9.646 46.356 1.00 93.38 112 ILE A N 1
ATOM 907 C CA . ILE A 1 112 ? -14.867 10.888 46.682 1.00 93.38 112 ILE A CA 1
ATOM 908 C C . ILE A 1 112 ? -15.737 11.781 47.568 1.00 93.38 112 ILE A C 1
ATOM 910 O O . ILE A 1 112 ? -15.304 12.155 48.649 1.00 93.38 112 ILE A O 1
ATOM 914 N N . ARG A 1 113 ? -17.000 12.009 47.183 1.00 87.88 113 ARG A N 1
ATOM 915 C CA . ARG 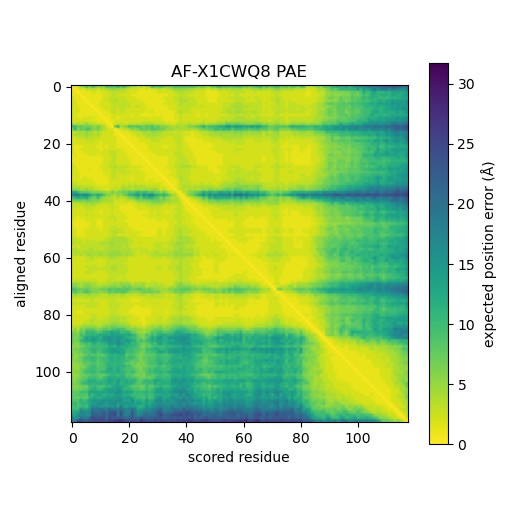A 1 113 ? -17.929 12.834 47.970 1.00 87.88 113 ARG A CA 1
ATOM 916 C C . ARG A 1 113 ? -18.144 12.304 49.391 1.00 87.88 113 ARG A C 1
ATOM 918 O O . ARG A 1 113 ? -18.325 13.092 50.301 1.00 87.88 113 ARG A O 1
ATOM 925 N N . LYS A 1 114 ? -18.141 10.980 49.595 1.00 84.81 114 LYS A N 1
ATOM 926 C CA . LYS A 1 114 ? -18.220 10.402 50.949 1.00 84.81 114 LYS A CA 1
ATOM 927 C C . LYS A 1 114 ? -16.974 10.719 51.783 1.00 84.81 114 LYS A C 1
ATOM 929 O O . LYS A 1 114 ? -17.129 11.104 52.926 1.00 84.81 114 LYS A O 1
ATOM 934 N N . LYS A 1 115 ? -15.773 10.633 51.197 1.00 80.56 115 LYS A N 1
ATOM 935 C CA . LYS A 1 115 ? -14.516 10.985 51.882 1.00 80.56 115 LYS A CA 1
ATOM 936 C C . LYS A 1 115 ? -14.382 12.471 52.235 1.00 80.56 115 LYS A C 1
ATOM 938 O O . LYS A 1 115 ? -13.598 12.780 53.111 1.00 80.56 115 LYS A O 1
ATOM 943 N N . GLU A 1 116 ? -15.059 13.374 51.527 1.00 76.69 116 GLU A N 1
ATOM 944 C CA . GLU A 1 116 ? -15.058 14.815 51.849 1.00 76.69 116 GLU A CA 1
ATOM 945 C C . GLU A 1 116 ? -15.989 15.173 53.018 1.00 76.69 116 GLU A C 1
ATOM 947 O O . GLU A 1 116 ? -15.902 16.276 53.549 1.00 76.69 116 GLU A O 1
ATOM 952 N N . ILE A 1 117 ? -16.919 14.278 53.370 1.00 74.00 117 ILE A N 1
ATOM 953 C CA . ILE A 1 117 ? -17.929 14.498 54.415 1.00 74.00 117 ILE A CA 1
ATOM 954 C C . ILE A 1 117 ? -17.502 13.862 55.758 1.00 74.00 117 ILE A C 1
ATOM 956 O O . ILE A 1 117 ? -18.065 14.226 56.789 1.00 74.00 117 ILE A O 1
ATOM 960 N N . ASP A 1 118 ? -16.508 12.964 55.743 1.00 59.03 118 ASP A N 1
ATOM 961 C CA . ASP A 1 118 ? -15.878 12.338 56.921 1.00 59.03 118 ASP A CA 1
ATOM 962 C C . ASP A 1 118 ? -14.628 13.121 57.372 1.00 59.03 118 ASP A C 1
ATOM 964 O O . ASP A 1 118 ? -14.416 13.240 58.602 1.00 59.03 118 ASP A O 1
#

Radius of gyration: 23.17 Å; Cα contacts (8 Å, |Δi|>4): 204; chains: 1; bounding box: 40×36×70 Å

Sequence (118 aa):
RNTIINNQFGIELWFTSSNNIISENNMINNFNDIIIWLEGEGNIIDRNYWSKYDGTDNNGDGIGDTPHIFFENYQDHNPLMKIVVIPEFPSWIILPLFIVASLVGIVARNKIRKKEID

Secondary structure (DSSP, 8-state):
--EEES-SEEEEE-TT--S-EEES-EEES-SEEEEESS--SS-EEES-EETT-----SS-SSB-SS-EEEETTEEESS-BSS-----PPPGGGHHHHHHHHHHHHHHHHHHHHHHTT-

pLDDT: mean 92.93, std 6.7, range [59.03, 98.56]

Foldseek 3Di:
DEEQEDACAREEADDQNAQAEAEQYEQYNHVQSYYYPYDHYNYHYEHYEHNPDPADDPPPPQWGPQWDDRDDPDTHRTHGNDHRDDDDDDPVVVVVVVVVVVVVVVVVVVVVVVVVVD